Protein AF-A0A7C7Q1D9-F1 (afdb_monomer_lite)

Foldseek 3Di:
DVVVVVVVVVVVVVVVVVVLLVVLLVLLVVLQVVQDDPQWDADPNWIWGFPVSSLVSSVVVPDDSVSSVSSVVSNVVVQQWDDDPGTITGD

Secondary structure (DSSP, 8-state):
-HHHHHHHHHHHHHHHHHHHHHHHHHHHHHHHHH--STTEEEETTEEEEEHHHHHHHHHHTT--HHHHHHHHHHHHHTTSEEE-SSEEEE-

Sequence (91 aa):
MERFIWMEIAYEEAEKEAREVNRLIDSVKEAFRRAQGEGVEWIWGTKYVRKDSLVKVLREMGLSKDEARRAVKEAESAGVIAETEEYYVLG

Radius of gyration: 16.37 Å; chains: 1; bounding box: 40×18×54 Å

Structure (mmCIF, N/CA/C/O backbone):
data_AF-A0A7C7Q1D9-F1
#
_entry.id   AF-A0A7C7Q1D9-F1
#
loop_
_atom_site.group_PDB
_atom_site.id
_atom_site.type_symbol
_atom_site.label_atom_id
_atom_site.label_alt_id
_atom_site.label_comp_id
_atom_site.label_asym_id
_atom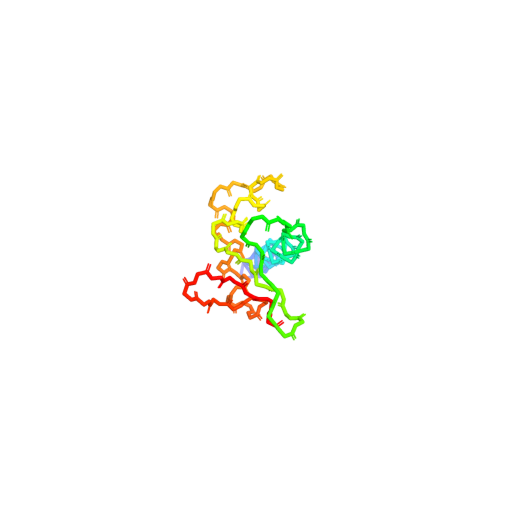_site.label_entity_id
_atom_site.label_seq_id
_atom_site.pdbx_PDB_ins_code
_atom_site.Cartn_x
_atom_site.Cartn_y
_atom_site.Cartn_z
_atom_site.occupancy
_atom_site.B_iso_or_equiv
_atom_site.auth_seq_id
_atom_site.auth_comp_id
_atom_site.auth_asym_id
_atom_site.auth_atom_id
_atom_site.pdbx_PDB_mod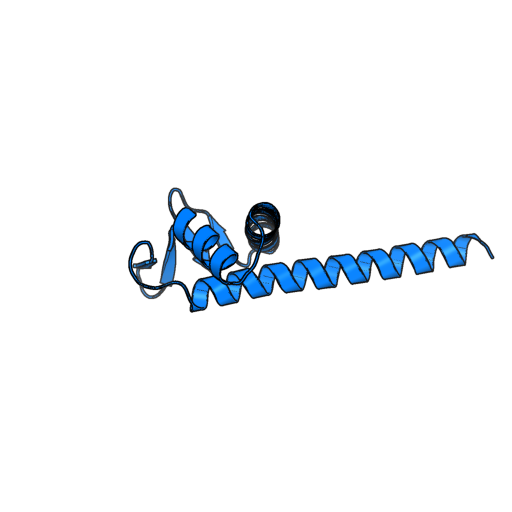el_num
ATOM 1 N N . MET A 1 1 ? 18.816 -3.825 -36.751 1.00 61.81 1 MET A N 1
ATOM 2 C CA . MET A 1 1 ? 19.407 -4.596 -35.637 1.00 61.81 1 MET A CA 1
ATOM 3 C C . MET A 1 1 ? 19.309 -3.811 -34.331 1.00 61.81 1 MET A C 1
ATOM 5 O O . MET A 1 1 ? 18.763 -4.337 -33.379 1.00 61.81 1 MET A O 1
ATOM 9 N N . GLU A 1 2 ? 19.676 -2.525 -34.311 1.00 67.69 2 GLU A N 1
ATOM 10 C CA . GLU A 1 2 ? 19.584 -1.661 -33.115 1.00 67.69 2 GLU A CA 1
ATOM 11 C C . GLU A 1 2 ? 18.169 -1.524 -32.522 1.00 67.69 2 GLU A C 1
ATOM 13 O O . GLU A 1 2 ? 18.005 -1.589 -31.310 1.00 67.69 2 GLU A O 1
ATOM 18 N N . ARG A 1 3 ? 17.122 -1.419 -33.355 1.00 71.56 3 ARG A N 1
ATOM 19 C CA . ARG A 1 3 ? 15.721 -1.309 -32.889 1.00 71.56 3 ARG A CA 1
ATOM 20 C C . ARG A 1 3 ? 15.248 -2.508 -32.050 1.00 71.56 3 ARG A C 1
ATOM 22 O O . ARG A 1 3 ? 14.337 -2.353 -31.249 1.00 71.56 3 ARG A O 1
ATOM 29 N N . PHE A 1 4 ? 15.844 -3.685 -32.248 1.00 75.25 4 PHE A N 1
ATOM 30 C CA . PHE A 1 4 ? 15.492 -4.900 -31.510 1.00 75.25 4 PHE A CA 1
ATOM 31 C C . PHE A 1 4 ? 16.065 -4.867 -30.084 1.00 75.25 4 PHE A C 1
ATOM 33 O O . PHE A 1 4 ? 15.350 -5.162 -29.137 1.00 75.25 4 PHE A O 1
ATOM 40 N N . ILE A 1 5 ? 17.297 -4.370 -29.927 1.00 83.81 5 ILE A N 1
ATOM 41 C CA . ILE A 1 5 ? 17.978 -4.241 -28.628 1.00 83.81 5 ILE A CA 1
ATOM 42 C C . ILE A 1 5 ? 17.246 -3.244 -27.718 1.00 83.81 5 ILE A C 1
ATOM 44 O O . ILE A 1 5 ? 16.998 -3.532 -26.552 1.00 83.81 5 ILE A O 1
ATOM 48 N N . TRP A 1 6 ? 16.829 -2.089 -28.251 1.00 87.25 6 TRP A N 1
ATOM 49 C CA . TRP A 1 6 ? 16.056 -1.107 -27.476 1.00 87.25 6 TRP A CA 1
ATOM 50 C C . TRP A 1 6 ? 14.703 -1.649 -27.000 1.00 87.25 6 TRP A C 1
ATOM 52 O O . TRP A 1 6 ? 14.226 -1.265 -25.936 1.00 87.25 6 TRP A O 1
ATOM 62 N N . MET A 1 7 ? 14.087 -2.543 -27.777 1.00 87.25 7 MET A N 1
ATOM 63 C CA . MET A 1 7 ? 12.819 -3.172 -27.417 1.00 87.25 7 MET A CA 1
ATOM 64 C C . MET A 1 7 ? 12.996 -4.210 -26.303 1.00 87.25 7 MET A C 1
ATOM 66 O O . MET A 1 7 ? 12.180 -4.244 -25.388 1.00 87.25 7 MET A O 1
ATOM 70 N N . GLU A 1 8 ? 14.059 -5.018 -26.351 1.00 88.25 8 GLU A N 1
ATOM 71 C CA . GLU A 1 8 ? 14.376 -5.983 -25.289 1.00 88.25 8 GLU A CA 1
ATOM 72 C C . GLU A 1 8 ? 14.684 -5.282 -23.962 1.00 88.25 8 GLU A C 1
ATOM 74 O O . GLU A 1 8 ? 14.124 -5.652 -22.933 1.00 88.25 8 GLU A O 1
ATOM 79 N N . ILE A 1 9 ? 15.481 -4.208 -23.988 1.00 89.12 9 ILE A N 1
ATOM 80 C CA . ILE A 1 9 ? 15.781 -3.413 -22.786 1.00 89.12 9 ILE A CA 1
ATOM 81 C C . ILE A 1 9 ? 14.496 -2.820 -22.191 1.00 89.12 9 ILE A C 1
ATOM 83 O O . ILE A 1 9 ? 14.248 -2.964 -20.995 1.00 89.12 9 ILE A O 1
ATOM 87 N N . ALA A 1 10 ? 13.647 -2.205 -23.022 1.00 91.06 10 ALA A N 1
ATOM 88 C CA . ALA A 1 10 ? 12.386 -1.627 -22.560 1.00 91.06 10 ALA A CA 1
ATOM 89 C C . ALA A 1 10 ? 11.441 -2.685 -21.963 1.00 91.06 10 ALA A C 1
ATOM 91 O O . ALA A 1 10 ? 10.741 -2.415 -20.986 1.00 91.06 10 ALA A O 1
ATOM 92 N N . TYR A 1 11 ? 11.426 -3.894 -22.531 1.00 90.81 11 TYR A N 1
ATOM 93 C CA . TYR A 1 11 ? 10.637 -5.005 -22.008 1.00 90.81 11 TYR A CA 1
ATOM 94 C C . TYR A 1 11 ? 11.144 -5.471 -20.639 1.00 90.81 11 TYR A C 1
ATOM 96 O O . TYR A 1 11 ? 10.353 -5.597 -19.705 1.00 90.81 11 TYR A O 1
ATOM 104 N N . GLU A 1 12 ? 12.455 -5.662 -20.483 1.00 93.31 12 GLU A N 1
ATOM 105 C CA . GLU A 1 12 ? 13.040 -6.053 -19.197 1.00 93.31 12 GLU A CA 1
ATOM 106 C C . GLU A 1 12 ? 12.805 -5.011 -18.096 1.00 93.31 12 GLU A C 1
ATOM 108 O O . GLU A 1 12 ? 12.567 -5.369 -16.941 1.00 93.31 12 GLU A O 1
ATOM 113 N N . GLU A 1 13 ? 12.884 -3.721 -18.426 1.00 94.56 13 GLU A N 1
ATOM 114 C CA . GLU A 1 13 ? 12.585 -2.641 -17.482 1.00 94.56 13 GLU A CA 1
ATOM 115 C C . GLU A 1 13 ? 11.113 -2.648 -17.062 1.00 94.56 13 GLU A C 1
ATOM 117 O O . GLU A 1 13 ? 10.819 -2.572 -15.867 1.00 94.56 13 GLU A O 1
ATOM 122 N N . ALA A 1 14 ? 10.192 -2.827 -18.014 1.00 93.06 14 ALA A N 1
ATOM 123 C CA . ALA A 1 14 ? 8.767 -2.945 -17.724 1.00 93.06 14 ALA A CA 1
ATOM 124 C C . ALA A 1 14 ? 8.455 -4.167 -16.845 1.00 93.06 14 ALA A C 1
ATOM 126 O O 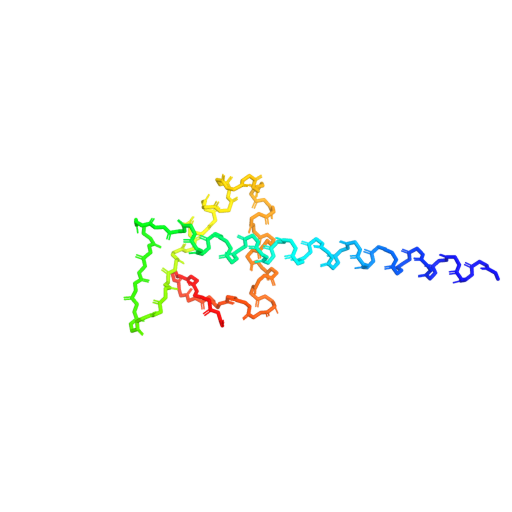. ALA A 1 14 ? 7.655 -4.073 -15.913 1.00 93.06 14 ALA A O 1
ATOM 127 N N . GLU A 1 15 ? 9.111 -5.307 -17.083 1.00 95.62 15 GLU A N 1
ATOM 128 C CA . GLU A 1 15 ? 8.961 -6.482 -16.223 1.00 95.62 15 GLU A CA 1
ATOM 129 C C . GLU A 1 15 ? 9.490 -6.249 -14.807 1.00 95.62 15 GLU A C 1
ATOM 131 O O . GLU A 1 15 ? 8.867 -6.693 -13.839 1.00 95.62 15 GLU A O 1
ATOM 136 N N . LYS A 1 16 ? 10.645 -5.589 -14.661 1.00 95.69 16 LYS A N 1
ATOM 137 C CA . LYS A 1 16 ? 11.208 -5.257 -13.343 1.00 95.69 16 LYS A CA 1
ATOM 138 C C . LYS A 1 16 ? 10.263 -4.345 -12.569 1.00 95.69 16 LYS A C 1
ATOM 140 O O . LYS A 1 16 ? 9.998 -4.608 -11.398 1.00 95.69 16 LYS A O 1
ATOM 145 N N . GLU A 1 17 ? 9.714 -3.336 -13.235 1.00 95.56 17 GLU A N 1
ATOM 146 C CA . GLU A 1 17 ? 8.738 -2.425 -12.644 1.00 95.56 17 GLU A CA 1
ATOM 147 C C . GLU A 1 17 ? 7.454 -3.161 -12.237 1.00 95.56 17 GLU A C 1
ATOM 149 O O . GLU A 1 17 ? 6.997 -3.020 -11.106 1.00 95.56 17 GLU A O 1
ATOM 154 N N . ALA A 1 18 ? 6.915 -4.035 -13.094 1.00 95.81 18 ALA A N 1
ATOM 155 C CA . ALA A 1 18 ? 5.735 -4.833 -12.762 1.00 95.81 18 ALA A CA 1
ATOM 156 C C . ALA A 1 18 ? 5.970 -5.753 -11.549 1.00 95.81 18 ALA A C 1
ATOM 158 O O . ALA A 1 18 ? 5.089 -5.914 -10.701 1.00 95.81 18 ALA A O 1
ATOM 159 N N . ARG A 1 19 ? 7.163 -6.351 -11.432 1.00 97.69 19 ARG A N 1
ATOM 160 C CA . ARG A 1 19 ? 7.540 -7.152 -10.255 1.00 97.69 19 ARG A CA 1
ATOM 161 C C . ARG A 1 19 ? 7.605 -6.298 -8.991 1.00 97.69 19 ARG A C 1
ATOM 163 O O . ARG A 1 19 ? 7.131 -6.750 -7.950 1.00 97.69 19 ARG A O 1
ATOM 170 N N . GLU A 1 20 ? 8.146 -5.086 -9.076 1.00 97.06 20 GLU A N 1
ATOM 171 C CA . GLU A 1 20 ? 8.208 -4.178 -7.929 1.00 97.06 20 GLU A CA 1
ATOM 172 C C . GLU A 1 20 ? 6.814 -3.706 -7.505 1.00 97.06 20 GLU A C 1
ATOM 174 O O . GLU A 1 20 ? 6.484 -3.765 -6.322 1.00 97.06 20 GLU A O 1
ATOM 179 N N . VAL A 1 21 ? 5.949 -3.336 -8.452 1.00 97.56 21 VAL A N 1
ATOM 180 C CA . VAL A 1 21 ? 4.549 -2.982 -8.165 1.00 97.56 21 VAL A CA 1
ATOM 181 C C . VAL A 1 21 ? 3.825 -4.135 -7.464 1.00 97.56 21 VAL A C 1
ATOM 183 O O . VAL A 1 21 ? 3.193 -3.927 -6.427 1.00 97.56 21 VAL A O 1
ATOM 186 N N . ASN A 1 22 ? 3.980 -5.370 -7.952 1.00 98.06 22 ASN A N 1
ATOM 187 C CA . ASN A 1 22 ? 3.400 -6.546 -7.299 1.00 98.06 22 ASN A CA 1
ATOM 188 C C . ASN A 1 22 ? 3.939 -6.749 -5.873 1.00 98.06 22 ASN A C 1
ATOM 190 O O . ASN A 1 22 ? 3.157 -7.002 -4.956 1.00 98.06 22 ASN A O 1
ATOM 194 N N . ARG A 1 23 ? 5.251 -6.566 -5.652 1.00 98.25 23 ARG A N 1
ATOM 195 C CA . ARG A 1 23 ? 5.864 -6.633 -4.311 1.00 98.25 23 ARG A CA 1
ATOM 196 C C . ARG A 1 23 ? 5.237 -5.618 -3.352 1.00 98.25 23 ARG A C 1
ATOM 198 O O . ARG A 1 23 ? 4.965 -5.940 -2.191 1.00 98.25 23 ARG A O 1
ATOM 205 N N . LEU A 1 24 ? 5.011 -4.393 -3.820 1.00 98.06 24 LEU A N 1
ATOM 206 C CA . LEU A 1 24 ? 4.410 -3.330 -3.020 1.00 98.06 24 LEU A CA 1
ATOM 207 C C . LEU A 1 24 ? 2.942 -3.632 -2.686 1.00 98.06 24 LEU A C 1
ATOM 209 O O . LEU A 1 24 ? 2.538 -3.497 -1.530 1.00 98.06 24 LEU A O 1
ATOM 213 N N . ILE A 1 25 ? 2.167 -4.121 -3.655 1.00 98.06 25 ILE A N 1
ATOM 214 C CA . ILE A 1 25 ? 0.776 -4.548 -3.448 1.00 98.06 25 ILE A CA 1
ATOM 215 C C . ILE A 1 25 ? 0.689 -5.680 -2.416 1.00 98.06 25 ILE A C 1
ATOM 217 O O . ILE A 1 25 ? -0.138 -5.636 -1.500 1.00 98.06 25 ILE A O 1
ATOM 221 N N . ASP A 1 26 ? 1.557 -6.686 -2.517 1.00 98.19 26 ASP A N 1
ATOM 222 C CA . ASP A 1 26 ? 1.588 -7.789 -1.555 1.00 98.19 26 ASP A CA 1
ATOM 223 C C . ASP A 1 26 ? 1.997 -7.321 -0.154 1.00 98.19 26 ASP A C 1
ATOM 225 O O . ASP A 1 26 ? 1.469 -7.820 0.846 1.00 98.19 26 ASP A O 1
ATOM 229 N N . SER A 1 27 ? 2.857 -6.302 -0.069 1.00 97.94 27 SER A N 1
ATOM 230 C CA . SER A 1 27 ? 3.206 -5.657 1.200 1.00 97.94 27 SER A CA 1
ATOM 231 C C . SER A 1 27 ? 1.993 -4.980 1.842 1.00 97.94 27 SER A C 1
ATOM 233 O O . SER A 1 27 ? 1.810 -5.097 3.051 1.00 97.94 27 SER A O 1
ATOM 235 N N . VAL A 1 28 ? 1.114 -4.344 1.058 1.00 97.88 28 VAL A N 1
ATOM 236 C CA . VAL A 1 28 ? -0.150 -3.781 1.567 1.00 97.88 28 VAL A CA 1
ATOM 237 C C . VAL A 1 28 ? -1.079 -4.875 2.084 1.00 97.88 28 VAL A C 1
ATOM 239 O O . VAL A 1 28 ? -1.586 -4.761 3.200 1.00 97.88 28 VAL A O 1
ATOM 242 N N . LYS A 1 29 ? -1.272 -5.968 1.336 1.00 97.19 29 LYS A N 1
ATOM 243 C CA . LYS A 1 29 ? -2.107 -7.099 1.788 1.00 97.19 29 LYS A CA 1
ATOM 244 C C . LYS A 1 29 ? -1.593 -7.695 3.098 1.00 97.19 29 LYS A C 1
ATOM 246 O O . LYS A 1 29 ? -2.373 -7.995 4.001 1.00 97.19 29 LYS A O 1
ATOM 251 N N . GLU A 1 30 ? -0.279 -7.859 3.218 1.00 97.44 30 GLU A N 1
ATOM 252 C CA . GLU A 1 30 ? 0.347 -8.339 4.447 1.00 97.44 30 GLU A CA 1
ATOM 253 C C . GLU A 1 30 ? 0.231 -7.320 5.588 1.00 97.44 30 GLU A C 1
ATOM 255 O O . GLU A 1 30 ? -0.081 -7.711 6.713 1.00 97.44 30 GLU A O 1
ATOM 260 N N . ALA A 1 31 ? 0.381 -6.023 5.314 1.00 96.69 31 ALA A N 1
ATOM 261 C CA . ALA A 1 31 ? 0.157 -4.975 6.306 1.00 96.69 31 ALA A CA 1
ATOM 262 C C . ALA A 1 31 ? -1.285 -5.004 6.829 1.00 96.69 31 ALA A C 1
ATOM 264 O O . ALA A 1 31 ? -1.505 -4.936 8.038 1.00 96.69 31 ALA A O 1
ATOM 265 N N . PHE A 1 32 ? -2.268 -5.222 5.952 1.00 95.81 32 PHE A N 1
ATOM 266 C CA . PHE A 1 32 ? -3.655 -5.451 6.350 1.00 95.81 32 PHE A CA 1
ATOM 267 C C . PHE A 1 32 ? -3.813 -6.678 7.244 1.00 95.81 32 PHE A C 1
ATOM 269 O O . PHE A 1 32 ? -4.545 -6.613 8.231 1.00 95.81 32 PHE A O 1
ATOM 276 N N . ARG A 1 33 ? -3.130 -7.793 6.954 1.00 94.19 33 ARG A N 1
ATOM 277 C CA . ARG A 1 33 ? -3.155 -8.982 7.824 1.00 94.19 33 ARG A CA 1
ATOM 278 C C . ARG A 1 33 ? -2.549 -8.693 9.201 1.00 94.19 33 ARG A C 1
ATOM 280 O O . ARG A 1 33 ? -3.153 -9.071 10.205 1.00 94.19 33 ARG A O 1
ATOM 287 N N . ARG A 1 34 ? -1.417 -7.983 9.252 1.00 95.25 34 ARG A N 1
ATOM 288 C CA . ARG A 1 34 ? -0.678 -7.653 10.486 1.00 95.25 34 ARG A CA 1
ATOM 289 C C . ARG A 1 34 ? -1.310 -6.556 11.329 1.00 95.25 34 ARG A C 1
ATOM 291 O O . ARG A 1 34 ? -1.103 -6.552 12.537 1.00 95.25 34 ARG A O 1
ATOM 298 N N . ALA A 1 35 ? -2.068 -5.645 10.723 1.00 94.38 35 ALA A N 1
ATOM 299 C CA . ALA A 1 35 ? -2.702 -4.547 11.439 1.00 94.38 35 ALA A CA 1
ATOM 300 C C . ALA A 1 35 ? -3.623 -5.092 12.540 1.00 94.38 35 ALA A C 1
ATOM 302 O O . ALA A 1 35 ? -4.547 -5.863 12.269 1.00 94.38 35 ALA A O 1
ATOM 303 N N . GLN A 1 36 ? -3.384 -4.698 13.784 1.00 90.62 36 GLN A 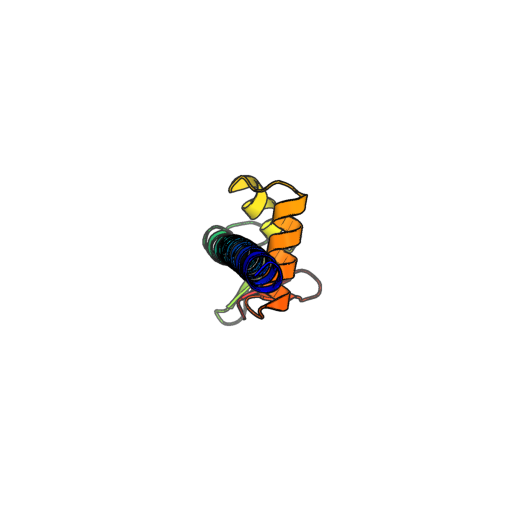N 1
ATOM 304 C CA . GLN A 1 36 ? -4.170 -5.089 14.952 1.00 90.62 36 GLN A CA 1
ATOM 305 C C . GLN A 1 36 ? -4.195 -3.933 15.956 1.00 90.62 36 GLN A C 1
ATOM 307 O O . GLN A 1 36 ? -3.343 -3.048 15.905 1.00 90.62 36 GLN A O 1
ATOM 312 N N . GLY A 1 37 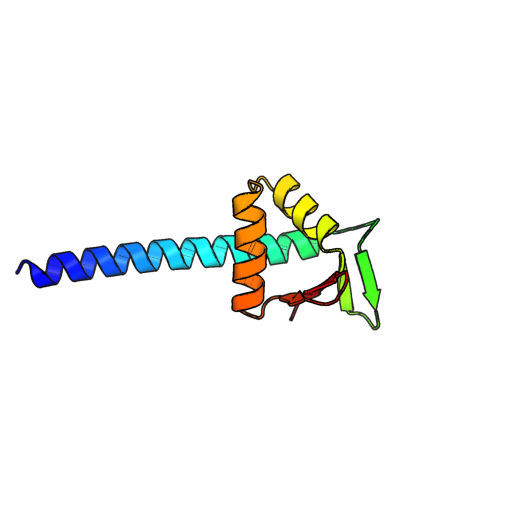? -5.148 -3.963 16.889 1.00 87.56 37 GLY A N 1
ATOM 313 C CA . GLY A 1 37 ? -5.234 -2.976 17.964 1.00 87.56 37 GLY A CA 1
ATOM 314 C C . GLY A 1 37 ? -5.750 -1.615 17.496 1.00 87.56 37 GLY A C 1
ATOM 315 O O . GLY A 1 37 ? -6.683 -1.536 16.698 1.00 87.56 37 GLY A O 1
ATOM 316 N N . GLU A 1 38 ? -5.169 -0.542 18.035 1.00 78.50 38 GLU A N 1
ATOM 317 C CA . GLU A 1 38 ? -5.605 0.830 17.765 1.00 78.50 38 GLU A CA 1
ATOM 318 C C . GLU A 1 38 ? -5.503 1.184 16.269 1.00 78.50 38 GLU A C 1
ATOM 320 O O . GLU A 1 38 ? -4.465 1.021 15.622 1.00 78.50 38 GLU A O 1
ATOM 325 N N . GLY A 1 39 ? -6.607 1.687 15.709 1.00 88.56 39 GLY A N 1
ATOM 326 C CA . GLY A 1 39 ? -6.717 2.019 14.286 1.00 88.56 39 GLY A CA 1
ATOM 327 C C . GLY A 1 39 ? -7.100 0.844 13.385 1.00 88.56 39 GLY A C 1
ATOM 328 O O . GLY A 1 39 ? -6.943 0.947 12.171 1.00 88.56 39 GLY A O 1
ATOM 329 N N . VAL A 1 40 ? -7.613 -0.251 13.947 1.00 95.00 40 VAL A N 1
ATOM 330 C CA . VAL A 1 40 ? -8.313 -1.300 13.197 1.00 95.00 40 VAL A CA 1
ATOM 331 C C . VAL A 1 40 ? -9.757 -1.382 13.669 1.00 95.00 40 VAL A C 1
ATOM 333 O O . VAL A 1 40 ? -10.015 -1.561 14.856 1.00 95.00 40 VAL A O 1
ATOM 336 N N . GLU A 1 41 ? -10.694 -1.306 12.732 1.00 93.50 41 GLU A N 1
ATOM 337 C CA . GLU A 1 41 ? -12.126 -1.440 12.990 1.00 93.50 41 GLU A CA 1
ATOM 338 C C . GLU A 1 41 ? -12.721 -2.579 12.164 1.00 93.50 41 GLU A C 1
ATOM 340 O O . GLU A 1 41 ? -12.285 -2.859 11.047 1.00 93.50 41 GLU A O 1
ATOM 345 N N . TRP A 1 42 ? -13.722 -3.254 12.724 1.00 93.50 42 TRP A N 1
ATOM 346 C CA . TRP A 1 42 ? -14.470 -4.303 12.039 1.00 93.50 42 TRP A CA 1
ATOM 347 C C . TRP A 1 42 ? -15.916 -3.852 11.874 1.00 93.50 42 TRP A C 1
ATOM 349 O O . TRP A 1 42 ? -16.636 -3.717 12.862 1.00 93.50 42 TRP A O 1
ATOM 359 N N . ILE A 1 43 ? -16.350 -3.641 10.632 1.00 90.56 43 ILE A N 1
ATOM 360 C CA . ILE A 1 43 ? -17.714 -3.208 10.306 1.00 90.56 43 ILE A CA 1
ATOM 361 C C . ILE A 1 43 ? -18.327 -4.267 9.395 1.00 90.56 43 ILE A C 1
ATOM 363 O O . ILE A 1 43 ? -17.793 -4.557 8.329 1.00 90.56 43 ILE A O 1
ATOM 367 N N . TRP A 1 44 ? -19.417 -4.896 9.847 1.00 90.19 44 TRP A N 1
ATOM 368 C CA . TRP A 1 44 ? -20.116 -5.978 9.131 1.00 90.19 44 TRP A CA 1
ATOM 369 C C . TRP A 1 44 ? -19.203 -7.110 8.620 1.00 90.19 44 TRP A C 1
ATOM 371 O O . TRP A 1 44 ? -19.421 -7.664 7.548 1.00 90.19 44 TRP A O 1
ATOM 381 N N . GLY A 1 45 ? -18.179 -7.471 9.402 1.00 90.12 45 GLY A N 1
ATOM 382 C CA . GLY A 1 45 ? -17.221 -8.528 9.050 1.00 90.12 45 GLY A CA 1
ATOM 383 C C . GLY A 1 45 ? -16.068 -8.073 8.149 1.00 90.12 45 GLY A C 1
ATOM 384 O O . GLY A 1 45 ? -15.160 -8.858 7.889 1.00 90.12 45 GLY A O 1
ATOM 385 N N . THR A 1 46 ? -16.055 -6.807 7.737 1.00 92.00 46 THR A N 1
ATOM 386 C CA . THR A 1 46 ? -14.999 -6.214 6.918 1.00 92.00 46 THR A CA 1
ATOM 387 C C . THR A 1 46 ? -13.998 -5.462 7.790 1.00 92.00 46 THR A C 1
ATOM 389 O O . THR A 1 46 ? -14.382 -4.736 8.709 1.00 92.00 46 THR A O 1
ATOM 392 N N . LYS A 1 47 ? -12.704 -5.642 7.502 1.00 94.25 47 LYS A N 1
ATOM 393 C CA . LYS A 1 47 ? -11.601 -5.009 8.232 1.00 94.25 47 LYS A CA 1
ATOM 394 C C . LYS A 1 47 ? -11.250 -3.651 7.626 1.00 94.25 47 LYS A C 1
ATOM 396 O O . LYS A 1 47 ? -10.800 -3.582 6.484 1.00 94.25 47 LYS A O 1
ATOM 401 N N . TYR A 1 48 ? -11.373 -2.606 8.429 1.00 96.81 48 TYR A N 1
ATOM 402 C CA . TYR A 1 48 ? -10.974 -1.238 8.125 1.00 96.81 48 TYR A CA 1
ATOM 403 C C . TYR A 1 48 ? -9.698 -0.915 8.897 1.00 96.81 48 TYR A C 1
ATOM 405 O O . TYR A 1 48 ? -9.596 -1.193 10.092 1.00 96.81 48 TYR A O 1
ATOM 413 N N . VAL A 1 49 ? -8.709 -0.339 8.224 1.00 96.94 49 VAL A N 1
ATOM 414 C CA . VAL A 1 49 ? -7.425 0.035 8.824 1.00 96.94 49 VAL A CA 1
ATOM 415 C C . VAL A 1 49 ? -7.226 1.530 8.636 1.00 96.94 49 VAL A C 1
ATOM 417 O O . VAL A 1 49 ? -7.228 2.015 7.509 1.00 96.94 49 VAL A O 1
ATOM 420 N N . ARG A 1 50 ? -7.059 2.274 9.730 1.00 96.31 50 ARG A N 1
ATOM 421 C CA . ARG A 1 50 ? -6.835 3.722 9.697 1.00 96.31 50 ARG A CA 1
ATOM 422 C C . ARG A 1 50 ? -5.605 4.031 8.844 1.00 96.31 50 ARG A C 1
ATOM 424 O O . ARG A 1 50 ? -4.599 3.324 8.941 1.00 96.31 50 ARG A O 1
ATOM 431 N N . LYS A 1 51 ? -5.661 5.094 8.039 1.00 95.00 51 LYS A N 1
ATOM 432 C CA . LYS A 1 51 ? -4.600 5.446 7.073 1.00 95.00 51 LYS A CA 1
ATOM 433 C C . LYS A 1 51 ? -3.208 5.502 7.709 1.00 95.00 51 LYS A C 1
ATOM 435 O O . LYS A 1 51 ? -2.277 4.857 7.225 1.00 95.00 51 LYS A O 1
ATOM 440 N N . ASP A 1 52 ? -3.087 6.196 8.840 1.00 93.12 52 ASP A N 1
ATOM 441 C CA . ASP A 1 52 ? -1.821 6.317 9.572 1.00 93.12 52 ASP A CA 1
ATOM 442 C C . ASP A 1 52 ? -1.335 4.977 10.139 1.00 93.12 52 ASP A C 1
ATOM 444 O O . ASP A 1 52 ? -0.134 4.692 10.118 1.00 93.12 52 ASP A O 1
ATOM 448 N N . SER A 1 53 ? -2.259 4.125 10.594 1.00 95.25 53 SER A N 1
ATOM 449 C CA . SER A 1 53 ? -1.933 2.784 11.085 1.00 95.25 53 SER A CA 1
ATOM 450 C C . SER A 1 53 ? -1.407 1.895 9.960 1.00 95.25 53 SER A C 1
ATOM 452 O O . SER A 1 53 ? -0.408 1.207 10.157 1.00 95.25 53 SER A O 1
ATOM 454 N N . LEU A 1 54 ? -2.001 1.944 8.763 1.00 95.31 54 LEU A N 1
ATOM 455 C CA . LEU A 1 54 ? -1.516 1.167 7.619 1.00 95.31 54 LEU A CA 1
ATOM 456 C C . LEU A 1 54 ? -0.092 1.582 7.220 1.00 95.31 54 LEU A C 1
ATOM 458 O O . LEU A 1 54 ? 0.783 0.730 7.056 1.00 95.31 54 LEU A O 1
ATOM 462 N N . VAL A 1 55 ? 0.166 2.891 7.124 1.00 94.12 55 VAL A N 1
ATOM 463 C CA . VAL A 1 55 ? 1.502 3.420 6.804 1.00 94.12 55 VAL A CA 1
ATOM 464 C C . VAL A 1 55 ? 2.519 3.036 7.879 1.00 94.12 55 VAL A C 1
ATOM 466 O O . VAL A 1 55 ? 3.655 2.689 7.554 1.00 94.12 55 VAL A O 1
ATOM 469 N N . LYS A 1 56 ? 2.130 3.062 9.157 1.00 95.06 56 LYS A N 1
ATOM 470 C CA . LYS A 1 56 ? 2.987 2.615 10.259 1.00 95.06 56 LYS A CA 1
ATOM 471 C C . LYS A 1 56 ? 3.370 1.140 10.109 1.00 95.06 56 LYS A C 1
ATOM 473 O O . LYS A 1 56 ? 4.559 0.837 10.159 1.00 95.06 56 LYS A O 1
ATOM 478 N N . VAL A 1 57 ? 2.406 0.255 9.849 1.00 96.69 57 VAL A N 1
ATOM 479 C CA . VAL A 1 57 ? 2.668 -1.186 9.677 1.00 96.69 57 VAL A CA 1
ATOM 480 C C . VAL A 1 57 ? 3.593 -1.447 8.484 1.00 96.69 57 VAL A C 1
ATOM 482 O O . VAL A 1 57 ? 4.536 -2.224 8.601 1.00 96.69 57 VAL A O 1
ATOM 485 N N . LEU A 1 58 ? 3.399 -0.758 7.355 1.00 97.25 58 LEU A N 1
ATOM 486 C CA . LEU A 1 58 ? 4.296 -0.874 6.196 1.00 97.25 58 LEU A CA 1
ATOM 487 C C . LEU A 1 58 ? 5.741 -0.492 6.547 1.00 97.25 58 LEU A C 1
ATOM 489 O O . LEU A 1 58 ? 6.688 -1.165 6.139 1.00 97.25 58 LEU A O 1
ATOM 493 N N . ARG A 1 59 ? 5.923 0.558 7.353 1.00 96.69 59 ARG A N 1
ATOM 494 C CA . ARG A 1 59 ? 7.251 0.963 7.829 1.00 96.69 59 ARG A CA 1
ATOM 495 C C . ARG A 1 59 ? 7.860 -0.043 8.802 1.00 96.69 59 ARG A C 1
ATOM 497 O O . ARG A 1 59 ? 9.060 -0.289 8.740 1.00 96.69 59 ARG A O 1
ATOM 504 N N . GLU A 1 60 ? 7.054 -0.652 9.666 1.00 96.31 60 GLU A N 1
ATOM 505 C CA . GLU A 1 60 ? 7.485 -1.744 10.555 1.00 96.31 60 GLU A CA 1
ATOM 506 C C . GLU A 1 60 ? 7.872 -3.010 9.774 1.00 96.31 60 GLU A C 1
ATOM 508 O O . GLU A 1 60 ? 8.734 -3.770 10.209 1.00 96.31 60 GLU A O 1
ATOM 513 N N . MET A 1 61 ? 7.295 -3.209 8.586 1.00 96.75 61 MET A N 1
ATOM 514 C CA . MET A 1 61 ? 7.702 -4.249 7.634 1.00 96.75 61 MET A CA 1
ATOM 515 C C . MET A 1 61 ? 8.999 -3.916 6.876 1.00 96.75 61 MET A C 1
ATOM 517 O O . MET A 1 61 ? 9.471 -4.743 6.098 1.00 96.75 61 MET A O 1
ATOM 521 N N . GLY A 1 62 ? 9.591 -2.742 7.113 1.00 97.50 62 GLY A N 1
ATOM 522 C CA . GLY A 1 62 ? 10.877 -2.333 6.552 1.00 97.50 62 GLY A CA 1
ATOM 523 C C . GLY A 1 62 ? 10.792 -1.410 5.338 1.00 97.50 62 GLY A C 1
ATOM 524 O O . GLY A 1 62 ? 11.837 -1.065 4.793 1.00 97.50 62 GLY A O 1
ATOM 525 N N . LEU A 1 63 ? 9.596 -0.982 4.918 1.00 98.00 63 LEU A N 1
ATOM 526 C CA . LEU A 1 63 ? 9.469 -0.017 3.825 1.00 98.00 63 LEU A CA 1
ATOM 527 C C . LEU A 1 63 ? 9.876 1.380 4.303 1.00 98.00 63 LEU A C 1
ATOM 529 O O . LEU A 1 63 ? 9.500 1.841 5.389 1.00 98.00 63 LEU A O 1
ATOM 533 N N . SER A 1 64 ? 10.599 2.105 3.455 1.00 97.62 64 SER A N 1
ATOM 534 C CA . SER A 1 64 ? 10.798 3.539 3.646 1.00 97.62 64 SER A CA 1
ATOM 535 C C . SER A 1 64 ? 9.464 4.297 3.591 1.00 97.62 64 SER A C 1
ATOM 537 O O . SER A 1 64 ? 8.425 3.780 3.176 1.00 97.62 64 SER A O 1
ATOM 539 N N . LYS A 1 65 ? 9.469 5.569 4.008 1.00 95.38 65 LYS A N 1
ATOM 540 C CA . LYS A 1 65 ? 8.265 6.414 3.951 1.00 95.38 65 LYS A CA 1
ATOM 541 C C . LYS A 1 65 ? 7.732 6.552 2.519 1.00 95.38 65 LYS A C 1
ATOM 543 O O . LYS A 1 65 ? 6.518 6.552 2.326 1.00 95.38 65 LYS A O 1
ATOM 548 N N . ASP A 1 66 ? 8.628 6.672 1.545 1.00 96.88 66 ASP A N 1
ATOM 549 C CA . ASP A 1 66 ? 8.257 6.847 0.142 1.00 96.88 66 ASP A CA 1
ATOM 550 C C . ASP A 1 66 ? 7.786 5.530 -0.477 1.00 96.88 66 ASP A C 1
ATOM 552 O O . ASP A 1 66 ? 6.765 5.523 -1.161 1.00 96.88 66 ASP A O 1
ATOM 556 N N . GLU A 1 67 ? 8.427 4.402 -0.151 1.00 97.62 67 GLU A N 1
ATOM 557 C CA . GLU A 1 67 ? 7.933 3.076 -0.546 1.00 97.62 67 GLU A CA 1
ATOM 558 C C . GLU A 1 67 ? 6.563 2.773 0.058 1.00 97.62 67 GLU A C 1
ATOM 560 O O . GLU A 1 67 ? 5.695 2.282 -0.652 1.00 97.62 67 GLU A O 1
ATOM 565 N N . ALA A 1 68 ? 6.324 3.093 1.334 1.00 97.50 68 ALA A N 1
ATOM 566 C CA . ALA A 1 68 ? 5.023 2.871 1.965 1.00 97.50 68 ALA A CA 1
ATOM 567 C C . ALA A 1 68 ? 3.915 3.687 1.279 1.00 97.50 68 ALA A C 1
ATOM 569 O O . ALA A 1 68 ? 2.827 3.175 1.029 1.00 97.50 68 ALA A O 1
ATOM 570 N N . ARG A 1 69 ? 4.199 4.947 0.923 1.00 96.06 69 ARG A N 1
ATOM 571 C CA . ARG A 1 69 ? 3.269 5.801 0.166 1.00 96.06 69 ARG A CA 1
ATOM 572 C C . ARG A 1 69 ? 3.023 5.272 -1.240 1.00 96.06 69 ARG A C 1
ATOM 574 O O . ARG A 1 69 ? 1.878 5.247 -1.680 1.00 96.06 69 ARG A O 1
ATOM 581 N N . ARG A 1 70 ? 4.084 4.845 -1.931 1.00 97.56 70 ARG A N 1
ATOM 582 C CA . ARG A 1 70 ? 3.970 4.220 -3.249 1.00 97.56 70 ARG A CA 1
ATOM 583 C C . ARG A 1 70 ? 3.133 2.950 -3.154 1.00 97.56 70 ARG A C 1
ATOM 585 O O . ARG A 1 70 ? 2.201 2.811 -3.923 1.00 97.56 70 ARG A O 1
ATOM 592 N N . ALA A 1 71 ? 3.383 2.091 -2.170 1.00 98.12 71 ALA A N 1
ATOM 593 C CA . ALA A 1 71 ? 2.648 0.847 -1.987 1.00 98.12 71 ALA A CA 1
ATOM 594 C C . ALA A 1 71 ? 1.146 1.062 -1.812 1.00 98.12 71 ALA A C 1
ATOM 596 O O . ALA A 1 71 ? 0.362 0.384 -2.468 1.00 98.12 71 ALA A O 1
ATOM 597 N N . VAL A 1 72 ? 0.754 2.035 -0.984 1.00 97.44 72 VAL A N 1
ATOM 598 C CA . VAL A 1 72 ? -0.655 2.421 -0.832 1.00 97.44 72 VAL A CA 1
ATOM 599 C C . VAL A 1 72 ? -1.231 2.876 -2.173 1.00 97.44 72 VAL A C 1
ATOM 601 O O . VAL A 1 72 ? -2.214 2.301 -2.626 1.00 97.44 72 VAL A O 1
ATOM 604 N N . LYS A 1 73 ? -0.562 3.804 -2.866 1.00 97.25 73 LYS A N 1
ATOM 605 C CA . LYS A 1 73 ? -1.029 4.329 -4.155 1.00 97.25 73 LYS A CA 1
ATOM 606 C C . LYS A 1 73 ? -1.156 3.252 -5.240 1.00 97.25 73 LYS A C 1
ATOM 608 O O . LYS A 1 73 ? -2.126 3.258 -5.995 1.00 97.25 73 LYS A O 1
ATOM 613 N N . GLU A 1 74 ? -0.182 2.348 -5.347 1.00 98.12 74 GLU A N 1
ATOM 614 C CA . GLU A 1 74 ? -0.226 1.236 -6.306 1.00 98.12 74 GLU A CA 1
ATOM 615 C C . GLU A 1 74 ? -1.359 0.261 -5.961 1.00 98.12 74 GLU A C 1
ATOM 617 O O . GLU A 1 74 ? -2.076 -0.192 -6.850 1.00 98.12 74 GLU A O 1
ATOM 622 N N . ALA A 1 75 ? -1.574 -0.027 -4.673 1.00 97.88 75 ALA A N 1
ATOM 623 C CA . ALA A 1 75 ? -2.660 -0.894 -4.229 1.00 97.88 75 ALA A CA 1
ATOM 624 C C . ALA A 1 75 ? -4.047 -0.278 -4.477 1.00 97.88 75 ALA A C 1
ATOM 626 O O . ALA A 1 75 ? -4.950 -0.995 -4.905 1.00 97.88 75 ALA A O 1
ATOM 627 N N . GLU A 1 76 ? -4.215 1.031 -4.271 1.00 97.00 76 GLU A N 1
ATOM 628 C CA . GLU A 1 76 ? -5.435 1.763 -4.641 1.00 97.00 76 GLU A CA 1
ATOM 629 C C . GLU A 1 76 ? -5.655 1.759 -6.155 1.00 97.00 76 GLU A C 1
ATOM 631 O O . GLU A 1 76 ? -6.743 1.442 -6.629 1.00 97.00 76 GLU A O 1
ATOM 636 N N . SER A 1 77 ? -4.603 2.049 -6.928 1.00 97.00 77 SER A N 1
ATOM 637 C CA . SER A 1 77 ? -4.666 2.065 -8.397 1.00 97.00 77 SER A CA 1
ATOM 638 C C . SER A 1 77 ? -5.007 0.687 -8.971 1.00 97.00 77 SER A C 1
ATOM 640 O O . SER A 1 77 ? -5.689 0.591 -9.989 1.00 97.00 77 SER A O 1
ATOM 642 N N . ALA A 1 78 ? -4.569 -0.381 -8.300 1.00 95.94 78 ALA A N 1
ATOM 643 C CA . ALA A 1 78 ? -4.888 -1.764 -8.638 1.00 95.94 78 ALA A CA 1
ATOM 644 C C . ALA A 1 78 ? -6.245 -2.246 -8.083 1.00 95.94 78 ALA A C 1
ATOM 646 O O . ALA A 1 78 ? -6.617 -3.393 -8.326 1.00 95.94 78 ALA A O 1
ATOM 647 N N . GLY A 1 79 ? -6.972 -1.417 -7.324 1.00 96.00 79 GLY A N 1
ATOM 648 C CA . GLY A 1 79 ? -8.253 -1.778 -6.707 1.00 96.00 79 GLY A CA 1
ATOM 649 C C . GLY A 1 79 ? -8.147 -2.808 -5.578 1.00 96.00 79 GLY A C 1
ATOM 650 O O . GLY A 1 79 ? -9.144 -3.417 -5.209 1.00 96.00 79 GLY A O 1
ATOM 651 N N . VAL A 1 80 ? -6.949 -3.027 -5.030 1.00 97.00 80 VAL A N 1
ATOM 652 C CA . VAL A 1 80 ? -6.714 -3.962 -3.915 1.00 97.00 80 VAL A CA 1
ATOM 653 C C . VAL A 1 80 ? -7.184 -3.370 -2.592 1.00 97.00 80 VAL A C 1
ATOM 655 O O . VAL A 1 80 ? -7.560 -4.109 -1.682 1.00 97.00 80 VAL A O 1
ATOM 658 N N . ILE A 1 81 ? -7.146 -2.044 -2.476 1.00 96.94 81 ILE A N 1
ATOM 659 C CA . ILE A 1 81 ? -7.700 -1.308 -1.346 1.00 96.94 81 ILE A CA 1
ATOM 660 C C . ILE A 1 81 ? -8.554 -0.146 -1.840 1.00 96.94 81 ILE A C 1
ATOM 662 O O . ILE A 1 81 ? -8.309 0.397 -2.915 1.00 96.94 81 ILE A O 1
ATOM 666 N N . ALA A 1 82 ? -9.529 0.248 -1.030 1.00 96.31 82 ALA A N 1
ATOM 667 C CA . ALA A 1 82 ? -10.327 1.447 -1.233 1.00 96.31 82 ALA A CA 1
ATOM 668 C C . ALA A 1 82 ? -10.146 2.423 -0.067 1.00 96.31 82 ALA A C 1
ATOM 670 O O . ALA A 1 82 ? -10.033 2.020 1.096 1.00 96.31 82 ALA A O 1
ATOM 671 N N . GLU A 1 83 ? -10.131 3.712 -0.395 1.00 95.31 83 GLU A N 1
ATOM 672 C CA . GLU A 1 83 ? -10.010 4.816 0.550 1.00 95.31 83 GLU A CA 1
ATOM 673 C C . GLU A 1 83 ? -11.391 5.284 1.036 1.00 95.31 83 GLU A C 1
ATOM 675 O O . GLU A 1 83 ? -12.329 5.458 0.259 1.00 95.31 83 GLU A O 1
ATOM 680 N N . THR A 1 84 ? -11.504 5.527 2.338 1.00 92.31 84 THR A N 1
ATOM 681 C CA . THR A 1 84 ? -12.593 6.286 2.977 1.00 92.31 84 THR A CA 1
ATOM 682 C C . THR A 1 84 ? -12.006 7.542 3.632 1.00 92.31 84 THR A C 1
ATOM 684 O O . THR A 1 84 ? -10.805 7.776 3.526 1.00 92.31 84 THR A O 1
ATOM 687 N N . GLU A 1 85 ? -12.791 8.356 4.344 1.00 91.25 85 GLU A N 1
ATOM 688 C CA . GLU A 1 85 ? -12.258 9.561 5.010 1.00 91.25 85 GLU A CA 1
ATOM 689 C C . GLU A 1 85 ? -11.058 9.247 5.926 1.00 91.25 85 GLU A C 1
ATOM 691 O O . GLU A 1 85 ? -10.000 9.863 5.792 1.00 91.25 85 GLU A O 1
ATOM 696 N N . GLU A 1 86 ? -11.168 8.207 6.757 1.00 92.25 86 GLU A N 1
ATOM 697 C CA . GLU A 1 86 ? -10.185 7.893 7.808 1.00 92.25 86 GLU A CA 1
ATOM 698 C C . GLU A 1 86 ? -9.504 6.520 7.643 1.00 92.25 86 GLU A C 1
ATOM 700 O O . GLU A 1 86 ? -8.457 6.259 8.244 1.00 92.25 86 GLU A O 1
ATOM 705 N N . TYR A 1 87 ? -10.058 5.632 6.812 1.00 96.06 87 TYR A N 1
ATOM 706 C CA . TYR A 1 87 ? -9.644 4.226 6.724 1.00 96.06 87 TYR A CA 1
ATOM 707 C C . TYR A 1 87 ? -9.3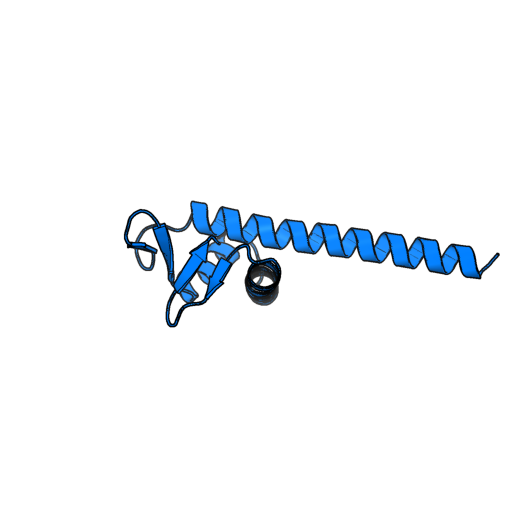71 3.782 5.291 1.00 96.06 87 TYR A C 1
ATOM 709 O O . TYR A 1 87 ? -9.990 4.270 4.348 1.00 96.06 87 TYR A O 1
ATOM 717 N N . TYR A 1 88 ? -8.512 2.779 5.164 1.00 97.12 88 TYR A N 1
ATOM 718 C CA . TYR A 1 88 ? -8.464 1.888 4.018 1.00 97.12 88 TYR A CA 1
ATOM 719 C C . TYR A 1 88 ? -9.210 0.592 4.322 1.00 97.12 88 TYR A C 1
ATOM 721 O O . TYR A 1 88 ? -9.221 0.108 5.458 1.00 97.12 88 TYR A O 1
ATOM 729 N N . VAL A 1 89 ? -9.774 -0.006 3.284 1.00 96.62 89 VAL A N 1
ATOM 730 C CA . VAL A 1 89 ? -10.421 -1.320 3.320 1.00 96.62 89 VAL A CA 1
ATOM 731 C C . VAL A 1 89 ? -9.905 -2.164 2.160 1.00 96.62 89 VAL A C 1
ATOM 733 O O . VAL A 1 89 ? -9.575 -1.604 1.121 1.00 96.62 89 VAL A O 1
ATOM 736 N N . LEU A 1 90 ? -9.801 -3.486 2.323 1.00 92.69 90 LEU A N 1
ATOM 737 C CA . LEU A 1 90 ? -9.492 -4.374 1.194 1.00 92.69 90 LEU A CA 1
ATOM 738 C C . LEU A 1 90 ? -10.680 -4.404 0.219 1.00 92.69 90 LEU A C 1
ATOM 740 O O . LEU A 1 90 ? -11.822 -4.536 0.665 1.00 92.69 90 LEU A O 1
ATOM 744 N N . GLY A 1 91 ? -10.383 -4.243 -1.073 1.00 85.06 91 GLY A N 1
ATOM 745 C CA . GLY A 1 91 ? -11.334 -4.317 -2.188 1.00 85.06 91 GLY A CA 1
ATOM 746 C C . GLY A 1 91 ? -11.652 -5.738 -2.631 1.00 85.06 91 GLY A C 1
ATOM 747 O O . GLY A 1 91 ? -10.875 -6.665 -2.294 1.00 85.06 91 GLY A O 1
#

pLDDT: mean 93.53, std 6.46, range [61.81, 98.25]